Protein AF-A0A6G3LER7-F1 (afdb_monomer_lite)

pLDDT: mean 77.23, std 19.93, range [29.66, 97.75]

Secondary structure (DSSP, 8-state):
---------SHHHHHHHHHHS-GGGS-HHHHHHHHHHHTSHHHHHHTTSS-TTSSHHHHHHHHHHHH------HHHHIIIIIIS----HHHHHHHH-HHHHHHHHHGGG---TT---HHHHHHHHHHHHHH-SSHHHHHHHHHHHHHHHHHHHS-HHHHHHHHHHHHHHHHHHHHHHTTTT-

Sequence (182 aa):
MSADIYVDSDENNETLFFYNTNLSILDNETIAESLAFAISVESAENALEMEPDGYAMPLFNEWLHRAGRLPYSKELNYFVYDYLPEFDLNAVVSELGEETVKELALLPFSNDEQNYDQTIEKKLAEFVSKLKENKKEGIKKLEYVVELLEEKSGNRAKALAAVFAHILNKSINNTYISSSDF

Foldseek 3Di:
DDPPPPPPDDVVVVVVCQVPDDLVPDDLLVLLLQLLVCLDPVVQVVCVVPPNDRPNVVSLVSLDVVLPDFFDDVLLVCLLPVVFDQDASHLVCVQLNSVLSSLLSCLSVDPDQPDRPVVSLVSVLSSQLVRDPPSVVSSVSLVVQLVVRCVVVVGSSSSSNSSSSSNSVRNHCSHPVVVPPD

Radius of gyration: 17.69 Å; chains: 1; bounding box: 42×31×59 Å

Structure (mmCIF, N/CA/C/O backbone):
data_AF-A0A6G3LER7-F1
#
_entry.id   AF-A0A6G3LER7-F1
#
loop_
_atom_site.group_PDB
_atom_site.id
_atom_site.type_symbol
_atom_site.label_atom_id
_atom_site.label_alt_id
_atom_site.label_comp_id
_atom_site.label_asym_id
_atom_site.label_entity_id
_atom_site.label_seq_id
_atom_site.pdbx_PDB_ins_code
_atom_site.Cartn_x
_atom_site.Cartn_y
_atom_site.Cartn_z
_atom_site.occupancy
_atom_site.B_iso_or_equiv
_atom_site.auth_seq_id
_atom_site.auth_comp_id
_atom_site.auth_asym_id
_atom_site.auth_atom_id
_atom_site.pdbx_PDB_model_num
ATOM 1 N N . MET A 1 1 ? 26.542 7.740 -46.839 1.00 38.12 1 MET A N 1
ATOM 2 C CA . MET A 1 1 ? 25.424 7.565 -45.895 1.00 38.12 1 MET A CA 1
ATOM 3 C C . MET A 1 1 ? 25.982 6.897 -44.661 1.00 38.12 1 MET A C 1
ATOM 5 O O . MET A 1 1 ? 26.283 5.715 -44.704 1.00 38.12 1 MET A O 1
ATOM 9 N N . SER A 1 2 ? 26.169 7.681 -43.613 1.00 30.28 2 SER A N 1
ATOM 10 C CA . SER A 1 2 ? 26.347 7.221 -42.240 1.00 30.28 2 SER A CA 1
ATOM 11 C C . SER A 1 2 ? 25.881 8.407 -41.411 1.00 30.28 2 SER A C 1
ATOM 13 O O . SER A 1 2 ? 26.565 9.424 -41.350 1.00 30.28 2 SER A O 1
ATOM 15 N N . ALA A 1 3 ? 24.625 8.348 -40.974 1.00 29.66 3 ALA A N 1
ATOM 16 C CA . ALA A 1 3 ? 24.122 9.286 -39.990 1.00 29.66 3 ALA A CA 1
ATOM 17 C C . ALA A 1 3 ? 24.731 8.851 -38.660 1.00 29.66 3 ALA A C 1
ATOM 19 O O . ALA A 1 3 ? 24.457 7.744 -38.195 1.00 29.66 3 ALA A O 1
ATOM 20 N N . ASP A 1 4 ? 25.610 9.688 -38.122 1.00 31.53 4 ASP A N 1
ATOM 21 C CA . ASP A 1 4 ? 26.088 9.572 -36.755 1.00 31.53 4 ASP A CA 1
ATOM 22 C C . ASP A 1 4 ? 24.876 9.755 -35.836 1.00 31.53 4 ASP A C 1
ATOM 24 O O . ASP A 1 4 ? 24.310 10.845 -35.733 1.00 31.53 4 ASP A O 1
ATOM 28 N N . ILE A 1 5 ? 24.424 8.656 -35.233 1.00 31.47 5 ILE A N 1
ATOM 29 C CA . ILE A 1 5 ? 23.414 8.686 -34.180 1.00 31.47 5 ILE A CA 1
ATOM 30 C C . ILE A 1 5 ? 24.144 9.170 -32.930 1.00 31.47 5 ILE A C 1
ATOM 32 O O . ILE A 1 5 ? 24.904 8.423 -32.315 1.00 31.47 5 ILE A O 1
ATOM 36 N N . TYR A 1 6 ? 23.937 10.439 -32.591 1.00 30.27 6 TYR A N 1
ATOM 37 C CA . TYR A 1 6 ? 24.175 10.930 -31.243 1.00 30.27 6 TYR A CA 1
ATOM 38 C C . TYR A 1 6 ? 23.210 10.186 -30.320 1.00 30.27 6 TYR A C 1
ATOM 40 O O . TYR A 1 6 ? 22.006 10.428 -30.339 1.00 30.27 6 TYR A O 1
ATOM 48 N N . VAL A 1 7 ? 23.746 9.221 -29.579 1.00 36.59 7 VAL A N 1
ATOM 49 C CA . VAL A 1 7 ? 23.054 8.601 -28.456 1.00 36.59 7 VAL A CA 1
ATOM 50 C C . VAL A 1 7 ? 23.213 9.574 -27.298 1.00 36.59 7 VAL A C 1
ATOM 52 O O . VAL A 1 7 ? 24.314 9.713 -26.769 1.00 36.59 7 VAL A O 1
ATOM 55 N N . ASP A 1 8 ? 22.136 10.273 -26.949 1.00 36.59 8 ASP A N 1
ATOM 56 C CA . ASP A 1 8 ? 22.005 10.868 -25.620 1.00 36.59 8 ASP A CA 1
ATOM 57 C C . ASP A 1 8 ? 21.859 9.688 -24.649 1.00 36.59 8 ASP A C 1
ATOM 59 O O . ASP A 1 8 ? 20.797 9.080 -24.497 1.00 36.59 8 ASP A O 1
ATOM 63 N N . SER A 1 9 ? 23.007 9.224 -24.164 1.00 48.03 9 SER A N 1
ATOM 64 C CA . SER A 1 9 ? 23.164 8.031 -23.346 1.00 48.03 9 SER A CA 1
ATOM 65 C C . SER A 1 9 ? 22.992 8.408 -21.882 1.00 48.03 9 SER A C 1
ATOM 67 O O . SER A 1 9 ? 23.900 9.008 -21.317 1.00 48.03 9 SER A O 1
ATOM 69 N N . ASP A 1 10 ? 21.827 8.107 -21.310 1.00 47.34 10 ASP A N 1
ATOM 70 C CA . ASP A 1 10 ? 21.716 7.259 -20.108 1.00 47.34 10 ASP A CA 1
ATOM 71 C C . ASP A 1 10 ? 20.238 7.077 -19.692 1.00 47.34 10 ASP A C 1
ATOM 73 O O . ASP A 1 10 ? 19.808 5.942 -19.505 1.00 47.34 10 ASP A O 1
ATOM 77 N N . GLU A 1 11 ? 19.394 8.115 -19.724 1.00 40.44 11 GLU A N 1
ATOM 78 C CA . GLU A 1 11 ? 17.983 8.026 -19.268 1.00 40.44 11 GLU A CA 1
ATOM 79 C C . GLU A 1 11 ? 17.054 7.241 -20.218 1.00 40.44 11 GLU A C 1
ATOM 81 O O . GLU A 1 11 ? 16.169 6.490 -19.794 1.00 40.44 11 GLU A O 1
ATOM 86 N N . ASN A 1 12 ? 17.285 7.341 -21.531 1.00 42.53 12 ASN A N 1
ATOM 87 C CA . ASN A 1 12 ? 16.474 6.622 -22.520 1.00 42.53 12 ASN A CA 1
ATOM 88 C C . ASN A 1 12 ? 16.750 5.110 -22.532 1.00 42.53 12 ASN A C 1
ATOM 90 O O . ASN A 1 12 ? 15.868 4.333 -22.889 1.00 42.53 12 ASN A O 1
ATOM 94 N N . ASN A 1 13 ? 17.949 4.666 -22.139 1.00 43.56 13 ASN A N 1
ATOM 95 C CA . ASN A 1 13 ? 18.309 3.245 -22.166 1.00 43.56 13 ASN A CA 1
ATOM 96 C C . ASN A 1 13 ? 17.699 2.460 -21.002 1.00 43.56 13 ASN A C 1
ATOM 98 O O . ASN A 1 13 ? 17.323 1.309 -21.210 1.00 43.56 13 ASN A O 1
ATOM 102 N N . GLU A 1 14 ? 17.576 3.050 -19.811 1.00 43.94 14 GLU A N 1
ATOM 103 C CA . GLU A 1 14 ? 16.938 2.386 -18.666 1.00 43.94 14 GLU A CA 1
ATOM 104 C C . GLU A 1 14 ? 15.437 2.215 -18.907 1.00 43.94 14 GLU A C 1
ATOM 106 O O . GLU A 1 14 ? 14.907 1.111 -18.790 1.00 43.94 14 GLU A O 1
ATOM 111 N N . THR A 1 15 ? 14.775 3.263 -19.398 1.00 46.75 15 THR A N 1
ATOM 112 C CA . THR A 1 15 ? 13.360 3.199 -19.781 1.00 46.75 15 THR A CA 1
ATOM 113 C C . THR A 1 15 ? 13.124 2.147 -20.881 1.00 46.75 15 THR A C 1
ATOM 115 O O . THR A 1 15 ? 12.251 1.289 -20.738 1.00 46.75 15 THR A O 1
ATOM 118 N N . LEU A 1 16 ? 13.948 2.115 -21.943 1.00 42.78 16 LEU A N 1
ATOM 119 C CA . LEU A 1 16 ? 13.878 1.092 -23.006 1.00 42.78 16 LEU A CA 1
ATOM 120 C C . LEU A 1 16 ? 14.265 -0.327 -22.551 1.00 42.78 16 LEU A C 1
ATOM 122 O O . LEU A 1 16 ? 13.781 -1.304 -23.138 1.00 42.78 16 LEU A O 1
ATOM 126 N N . PHE A 1 17 ? 15.127 -0.463 -21.539 1.00 47.69 17 PHE A N 1
ATOM 127 C CA . PHE A 1 17 ? 15.502 -1.749 -20.950 1.00 47.69 17 PHE A CA 1
ATOM 128 C C . PHE A 1 17 ? 14.277 -2.431 -20.332 1.00 47.69 17 PHE A C 1
ATOM 130 O O . PHE A 1 17 ? 14.045 -3.616 -20.582 1.00 47.69 17 PHE A O 1
ATOM 137 N N . PHE A 1 18 ? 13.427 -1.685 -19.626 1.00 52.12 18 PHE A N 1
ATOM 138 C CA . PHE A 1 18 ? 12.202 -2.228 -19.039 1.00 52.12 18 PHE A CA 1
ATOM 139 C C . PHE A 1 18 ? 11.173 -2.671 -20.091 1.00 52.12 18 PHE A C 1
ATOM 141 O O . PHE A 1 18 ? 10.602 -3.752 -19.956 1.00 52.12 18 PHE A O 1
ATOM 148 N N . TYR A 1 19 ? 11.018 -1.931 -21.195 1.00 51.31 19 TYR A N 1
ATOM 149 C CA . TYR A 1 19 ? 10.076 -2.278 -22.274 1.00 51.31 19 TYR A CA 1
ATOM 150 C C . TYR A 1 19 ? 10.364 -3.618 -22.975 1.00 51.31 19 TYR A C 1
ATOM 152 O O . TYR A 1 19 ? 9.444 -4.242 -23.504 1.00 51.31 19 TYR A O 1
ATOM 160 N N . ASN A 1 20 ? 11.622 -4.073 -22.998 1.00 50.28 20 ASN A N 1
ATOM 161 C CA . ASN A 1 20 ? 12.032 -5.298 -23.703 1.00 50.28 20 ASN A CA 1
ATOM 162 C C . ASN A 1 20 ? 12.400 -6.461 -22.772 1.00 50.28 20 ASN A C 1
ATOM 164 O O . ASN A 1 20 ? 12.755 -7.545 -23.249 1.00 50.28 20 ASN A O 1
ATOM 168 N N . THR A 1 21 ? 12.342 -6.261 -21.456 1.00 58.72 21 THR A N 1
ATOM 169 C CA . THR A 1 21 ? 12.751 -7.288 -20.499 1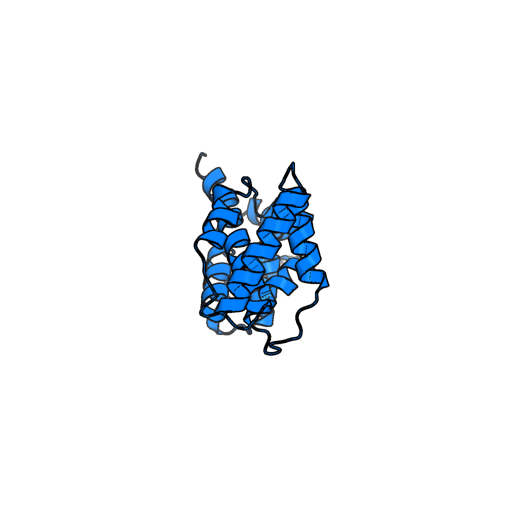.00 58.72 21 THR A CA 1
ATOM 170 C C . THR A 1 21 ? 11.600 -8.241 -20.208 1.00 58.72 21 THR A C 1
ATOM 172 O O . THR A 1 21 ? 10.476 -7.839 -19.918 1.00 58.72 21 THR A O 1
ATOM 175 N N . ASN A 1 22 ? 11.877 -9.546 -20.265 1.00 68.25 22 ASN A N 1
ATOM 176 C CA . ASN A 1 22 ? 10.918 -10.543 -19.814 1.00 68.25 22 ASN A CA 1
ATOM 177 C C . ASN A 1 22 ? 10.731 -10.393 -18.295 1.00 68.25 22 ASN A C 1
ATOM 179 O O . ASN A 1 22 ? 11.593 -10.797 -17.519 1.00 68.25 22 ASN A O 1
ATOM 183 N N . LEU A 1 23 ? 9.601 -9.824 -17.874 1.00 71.38 23 LEU A N 1
ATOM 184 C CA . LEU A 1 23 ? 9.268 -9.588 -16.467 1.00 71.38 23 LEU A CA 1
ATOM 185 C C . LEU A 1 23 ? 9.520 -10.807 -15.571 1.00 71.38 23 LEU A C 1
ATOM 187 O O . LEU A 1 23 ? 9.923 -10.642 -14.425 1.00 71.38 23 LEU A O 1
ATOM 191 N N . SER A 1 24 ? 9.374 -12.031 -16.092 1.00 69.62 24 SER A N 1
ATOM 192 C CA . SER A 1 24 ? 9.561 -13.271 -15.333 1.00 69.62 24 SER A CA 1
ATOM 193 C C . SER A 1 24 ? 11.010 -13.565 -14.913 1.00 69.62 24 SER A C 1
ATOM 195 O O . SER A 1 24 ? 11.217 -14.460 -14.098 1.00 69.62 24 SER A O 1
ATOM 197 N N . ILE A 1 25 ? 12.018 -12.903 -15.500 1.00 76.56 25 ILE A N 1
ATOM 198 C CA . ILE A 1 25 ? 13.441 -13.127 -15.168 1.00 76.56 25 ILE A CA 1
ATOM 199 C C . ILE A 1 25 ? 13.998 -12.120 -14.160 1.00 76.56 25 ILE A C 1
ATOM 201 O O . ILE A 1 25 ? 15.087 -12.340 -13.635 1.00 76.56 25 ILE A O 1
ATOM 205 N N . LEU A 1 26 ? 13.266 -11.036 -13.893 1.00 81.31 26 LEU A N 1
ATOM 206 C CA . LEU A 1 26 ? 13.650 -10.037 -12.899 1.00 81.31 26 LEU A CA 1
ATOM 207 C C . LEU A 1 26 ? 13.538 -10.625 -11.491 1.00 81.31 26 LEU A C 1
ATOM 209 O O . LEU A 1 26 ? 12.650 -11.442 -11.233 1.00 81.31 26 LEU A O 1
ATOM 213 N N . ASP A 1 27 ? 14.406 -10.216 -10.571 1.00 86.62 27 ASP A N 1
ATOM 214 C CA . ASP A 1 27 ? 14.231 -10.523 -9.151 1.00 86.62 27 ASP A CA 1
ATOM 215 C C . ASP A 1 27 ? 13.173 -9.606 -8.506 1.00 86.62 27 ASP A C 1
ATOM 217 O O . ASP A 1 27 ? 12.629 -8.693 -9.129 1.00 86.62 27 ASP A O 1
ATOM 221 N N . ASN A 1 28 ? 12.805 -9.906 -7.261 1.00 87.12 28 ASN A N 1
ATOM 222 C CA . ASN A 1 28 ? 11.742 -9.181 -6.562 1.00 87.12 28 ASN A CA 1
ATOM 223 C C . ASN A 1 28 ? 12.120 -7.733 -6.230 1.00 87.12 28 ASN A C 1
ATOM 225 O O . ASN A 1 28 ? 11.235 -6.883 -6.161 1.00 87.12 28 ASN A O 1
ATOM 229 N N . GLU A 1 29 ? 13.409 -7.464 -6.027 1.00 87.12 29 GLU A N 1
ATOM 230 C CA . GLU A 1 29 ? 13.905 -6.119 -5.753 1.00 87.12 29 GLU A CA 1
ATOM 231 C C . GLU A 1 29 ? 13.774 -5.249 -6.999 1.00 87.12 29 GLU A C 1
ATOM 233 O O . GLU A 1 29 ? 13.127 -4.205 -6.954 1.00 87.12 29 GLU A O 1
ATOM 238 N N . THR A 1 30 ? 14.223 -5.769 -8.141 1.00 84.69 30 THR A N 1
ATOM 239 C CA . THR A 1 30 ? 14.104 -5.105 -9.438 1.00 84.69 30 THR A CA 1
ATOM 240 C C . THR A 1 30 ? 12.641 -4.884 -9.826 1.00 84.69 30 THR A C 1
ATOM 242 O O . THR A 1 30 ? 12.308 -3.832 -10.360 1.00 84.69 30 THR A O 1
ATOM 245 N N . ILE A 1 31 ? 11.730 -5.828 -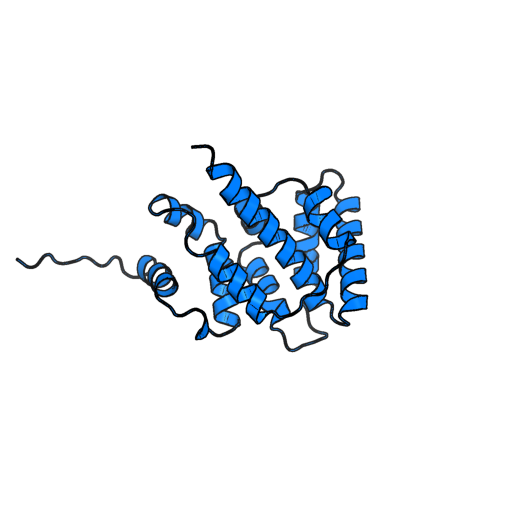9.548 1.00 85.62 31 ILE A N 1
ATOM 246 C CA . ILE A 1 31 ? 10.286 -5.628 -9.787 1.00 85.62 31 ILE A CA 1
ATOM 247 C C . ILE A 1 31 ? 9.724 -4.495 -8.921 1.00 85.62 31 ILE A C 1
ATOM 249 O O . ILE A 1 31 ? 8.944 -3.685 -9.420 1.00 85.62 31 ILE A O 1
ATOM 253 N N . ALA A 1 32 ? 10.099 -4.424 -7.642 1.00 85.50 32 ALA A N 1
ATOM 254 C CA . ALA A 1 32 ? 9.642 -3.362 -6.749 1.00 85.50 32 ALA A CA 1
ATOM 255 C C . ALA A 1 32 ? 10.186 -1.986 -7.166 1.00 85.50 32 ALA A C 1
ATOM 257 O O . ALA A 1 32 ? 9.433 -1.015 -7.180 1.00 85.50 32 ALA A O 1
ATOM 258 N N . GLU A 1 33 ? 11.459 -1.916 -7.562 1.00 83.81 33 GLU A N 1
ATOM 259 C CA . GLU A 1 33 ? 12.085 -0.715 -8.130 1.00 83.81 33 GLU A CA 1
ATOM 260 C C . GLU A 1 33 ? 11.404 -0.283 -9.426 1.00 83.81 33 GLU A C 1
ATOM 262 O O . GLU A 1 33 ? 11.008 0.871 -9.561 1.00 83.81 33 GLU A O 1
ATOM 267 N N . SER 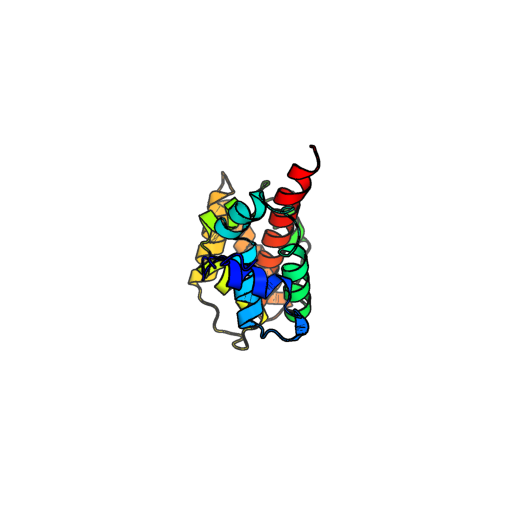A 1 34 ? 11.185 -1.228 -10.343 1.00 79.56 34 SER A N 1
ATOM 268 C CA . SER A 1 34 ? 10.514 -0.971 -11.621 1.00 79.56 34 SER A CA 1
ATOM 269 C C . SER A 1 34 ? 9.096 -0.454 -11.414 1.00 79.56 34 SER A C 1
ATOM 271 O O . SER A 1 34 ? 8.662 0.444 -12.126 1.00 79.56 34 SER A O 1
ATOM 273 N N . LEU A 1 35 ? 8.361 -1.010 -10.444 1.00 84.19 35 LEU A N 1
ATOM 274 C CA . LEU A 1 35 ? 7.021 -0.543 -10.097 1.00 84.19 35 LEU A CA 1
ATOM 275 C C . LEU A 1 35 ? 7.058 0.874 -9.521 1.00 84.19 35 LEU A C 1
ATOM 277 O O . LEU A 1 35 ? 6.234 1.691 -9.916 1.00 84.19 35 LEU A O 1
ATOM 281 N N . ALA A 1 36 ? 7.995 1.165 -8.614 1.00 83.69 36 ALA A N 1
ATOM 282 C CA . ALA A 1 36 ? 8.140 2.494 -8.025 1.00 83.69 36 ALA A CA 1
ATOM 283 C C . ALA A 1 36 ? 8.486 3.554 -9.079 1.00 83.69 36 ALA A C 1
ATOM 285 O O . ALA A 1 36 ? 7.878 4.622 -9.092 1.00 83.69 36 ALA A O 1
ATOM 286 N N . PHE A 1 37 ? 9.395 3.218 -9.994 1.00 79.19 37 PHE A N 1
ATOM 287 C CA . PHE A 1 37 ? 9.764 4.061 -11.124 1.00 79.19 37 PHE A CA 1
ATOM 288 C C . PHE A 1 37 ? 8.601 4.252 -12.104 1.00 79.19 37 PHE A C 1
ATOM 290 O O . PHE A 1 37 ? 8.268 5.373 -12.460 1.00 79.19 37 PHE A O 1
ATOM 297 N N . ALA A 1 38 ? 7.910 3.178 -12.494 1.00 75.56 38 ALA A N 1
ATOM 298 C CA . ALA A 1 38 ? 6.819 3.253 -13.467 1.00 75.56 38 ALA A CA 1
ATOM 299 C C . ALA A 1 38 ? 5.606 4.066 -12.988 1.00 75.56 38 ALA A C 1
ATOM 301 O O . ALA A 1 38 ? 4.777 4.457 -13.807 1.00 75.56 38 ALA A O 1
ATOM 302 N N . ILE A 1 39 ? 5.472 4.295 -11.679 1.00 76.50 39 ILE A N 1
ATOM 303 C CA . ILE A 1 39 ? 4.430 5.167 -11.130 1.00 76.50 39 ILE A CA 1
ATOM 304 C C . ILE A 1 39 ? 4.925 6.584 -10.808 1.00 76.50 39 ILE A C 1
ATOM 306 O O . ILE A 1 39 ? 4.122 7.392 -10.340 1.00 76.50 39 ILE A O 1
ATOM 310 N N . SER A 1 40 ? 6.212 6.884 -11.021 1.00 71.12 40 SER A N 1
ATOM 311 C CA . SER A 1 40 ? 6.814 8.182 -10.715 1.00 71.12 40 SER A CA 1
ATOM 312 C C . SER A 1 40 ? 6.426 9.280 -11.705 1.00 71.12 40 SER A C 1
ATOM 314 O O . SER A 1 40 ? 5.990 9.024 -12.831 1.00 71.12 40 SER A O 1
ATOM 316 N N . VAL A 1 41 ? 6.609 10.532 -11.271 1.00 57.66 41 VAL A N 1
ATOM 317 C CA . VAL A 1 41 ? 6.348 11.727 -12.089 1.00 57.66 41 VAL A CA 1
ATOM 318 C C . VAL A 1 41 ? 7.258 11.752 -13.320 1.00 57.66 41 VAL A C 1
ATOM 320 O O . VAL A 1 41 ? 6.790 12.078 -14.404 1.00 57.66 41 VAL A O 1
ATOM 323 N N . GLU A 1 42 ? 8.516 11.322 -13.189 1.00 55.69 42 GLU A N 1
ATOM 324 C CA . GLU A 1 42 ? 9.467 11.243 -14.307 1.00 55.69 42 GLU A CA 1
ATOM 325 C C . GLU A 1 42 ? 9.013 10.235 -15.376 1.00 55.69 42 GLU A C 1
ATOM 327 O O . GLU A 1 42 ? 9.127 10.498 -16.574 1.00 55.69 42 GLU A O 1
ATOM 332 N N . SER A 1 43 ? 8.421 9.103 -14.975 1.00 53.91 43 SER A N 1
ATOM 333 C CA . SER A 1 43 ? 7.828 8.162 -15.932 1.00 53.91 43 SER A CA 1
ATOM 334 C C . SER A 1 43 ? 6.555 8.716 -16.578 1.00 53.91 43 SER A C 1
ATOM 336 O O . SER A 1 43 ? 6.321 8.453 -17.757 1.00 53.91 43 SER A O 1
ATOM 338 N N . ALA A 1 44 ? 5.732 9.464 -15.837 1.00 50.38 44 ALA A N 1
ATOM 339 C CA . ALA A 1 44 ? 4.520 10.090 -16.365 1.00 50.38 44 ALA A CA 1
ATOM 340 C C . ALA A 1 44 ? 4.831 11.227 -17.357 1.00 50.38 44 ALA A C 1
ATOM 342 O O . ALA A 1 44 ? 4.130 11.373 -18.356 1.00 50.38 44 ALA A O 1
ATOM 343 N N . GLU A 1 45 ? 5.895 12.000 -17.118 1.00 47.03 45 GLU A N 1
ATOM 344 C CA . GLU A 1 45 ? 6.371 13.058 -18.017 1.00 47.03 45 GLU A CA 1
ATOM 345 C C . GLU A 1 45 ? 7.020 12.485 -19.288 1.00 47.03 45 GLU A C 1
ATOM 347 O O . GLU A 1 45 ? 6.713 12.950 -20.386 1.00 47.03 45 GLU A O 1
ATOM 352 N N . ASN A 1 46 ? 7.819 11.415 -19.178 1.00 47.88 46 ASN A N 1
ATOM 353 C CA . ASN A 1 46 ? 8.373 10.698 -20.337 1.00 47.88 46 ASN A CA 1
ATOM 354 C C . ASN A 1 46 ? 7.291 9.993 -21.184 1.00 47.88 46 ASN A C 1
ATOM 356 O O . ASN A 1 46 ? 7.454 9.805 -22.390 1.00 47.88 46 ASN A O 1
ATOM 360 N N . ALA A 1 47 ? 6.155 9.641 -20.577 1.00 45.62 47 ALA A N 1
ATOM 361 C CA . ALA A 1 47 ? 4.995 9.068 -21.258 1.00 45.62 47 ALA A CA 1
ATOM 362 C C . ALA A 1 47 ? 4.095 10.115 -21.951 1.00 45.62 47 ALA A C 1
ATOM 364 O O . ALA A 1 47 ? 3.101 9.765 -22.578 1.00 45.62 47 ALA A O 1
ATOM 365 N N . LEU A 1 48 ? 4.417 11.412 -21.900 1.00 40.25 48 LEU A N 1
ATOM 366 C CA . LEU A 1 48 ? 3.695 12.417 -22.695 1.00 40.25 48 LEU A CA 1
ATOM 367 C C . LEU A 1 48 ? 4.093 12.398 -24.186 1.00 40.25 48 LEU A C 1
ATOM 369 O O . LEU A 1 48 ? 3.423 13.037 -24.998 1.00 40.25 48 LEU A O 1
ATOM 373 N N . GLU A 1 49 ? 5.125 11.632 -24.566 1.00 38.22 49 GLU A N 1
ATOM 374 C CA . GLU A 1 49 ? 5.545 11.432 -25.965 1.00 38.22 49 GLU A CA 1
ATOM 375 C C . GLU A 1 49 ? 5.207 10.035 -26.539 1.00 38.22 49 GLU A C 1
ATOM 377 O O . GLU A 1 49 ? 5.317 9.821 -27.749 1.00 38.22 49 GLU A O 1
ATOM 382 N N . MET A 1 50 ? 4.748 9.084 -25.715 1.00 38.59 50 MET A N 1
ATOM 383 C CA . MET A 1 50 ? 4.354 7.718 -26.107 1.00 38.59 50 MET A CA 1
ATOM 384 C C . MET A 1 50 ? 3.149 7.276 -25.272 1.00 38.59 50 MET A C 1
ATOM 386 O O . MET A 1 50 ? 3.143 7.565 -24.090 1.00 38.59 50 MET A O 1
ATOM 390 N N . GLU A 1 51 ? 2.152 6.590 -25.855 1.00 41.72 51 GLU A N 1
ATOM 391 C CA . GLU A 1 51 ? 0.886 6.219 -25.180 1.00 41.72 51 GLU A CA 1
ATOM 392 C C . GLU A 1 51 ? 1.051 5.921 -23.670 1.00 41.72 51 GLU A C 1
ATOM 394 O O . GLU A 1 51 ? 1.856 5.050 -23.321 1.00 41.72 51 GLU A O 1
ATOM 399 N N . PRO A 1 52 ? 0.297 6.601 -22.780 1.00 44.00 52 PRO A N 1
ATOM 400 C CA . PRO A 1 52 ? 0.578 6.669 -21.340 1.00 44.00 52 PRO A CA 1
ATOM 401 C C . PRO A 1 52 ? 0.373 5.367 -20.540 1.00 44.00 52 PRO A C 1
ATOM 403 O O . PRO A 1 52 ? 0.313 5.395 -19.315 1.00 44.00 52 PRO A O 1
ATOM 406 N N . ASP A 1 53 ? 0.317 4.210 -21.197 1.00 47.84 53 ASP A N 1
ATOM 407 C CA . ASP A 1 53 ? -0.392 3.040 -20.674 1.00 47.84 53 ASP A CA 1
ATOM 408 C C . ASP A 1 53 ? 0.420 1.732 -20.643 1.00 47.84 53 ASP A C 1
ATOM 410 O O . ASP A 1 53 ? -0.055 0.719 -20.129 1.00 47.84 53 ASP A O 1
ATOM 414 N N . GLY A 1 54 ? 1.645 1.686 -21.167 1.00 54.78 54 GLY A N 1
ATOM 415 C CA . GLY A 1 54 ? 2.259 0.395 -21.498 1.00 54.78 54 GLY A CA 1
ATOM 416 C C . GLY A 1 54 ? 2.603 -0.529 -20.320 1.00 54.78 54 GLY A C 1
ATOM 417 O O . GLY A 1 54 ? 2.467 -1.745 -20.453 1.00 54.78 54 GLY A O 1
ATOM 418 N N . TYR A 1 55 ? 3.088 0.004 -19.191 1.00 65.44 55 TYR A N 1
ATOM 419 C CA . TYR A 1 55 ? 3.913 -0.809 -18.279 1.00 65.44 55 TYR A CA 1
ATOM 420 C C . TYR A 1 55 ? 3.509 -0.798 -16.799 1.00 65.44 55 TYR A C 1
ATOM 422 O O . TYR A 1 55 ? 3.686 -1.821 -16.140 1.00 65.44 55 TYR A O 1
ATOM 430 N N . ALA A 1 56 ? 2.888 0.267 -16.275 1.00 73.94 56 ALA A N 1
ATOM 431 C CA . ALA A 1 56 ? 2.494 0.325 -14.860 1.00 73.94 56 ALA A CA 1
ATOM 432 C C . ALA A 1 56 ? 1.496 -0.785 -14.480 1.00 73.94 56 ALA A C 1
ATOM 434 O O . ALA A 1 56 ? 1.665 -1.454 -13.462 1.00 73.94 56 ALA A O 1
ATOM 435 N N . MET A 1 57 ? 0.489 -1.045 -15.325 1.00 76.75 57 MET A N 1
ATOM 436 C CA . MET A 1 57 ? -0.495 -2.106 -15.084 1.00 76.75 57 MET A CA 1
ATOM 437 C C . MET A 1 57 ? 0.098 -3.521 -15.265 1.00 76.75 57 MET A C 1
ATOM 439 O O . MET A 1 57 ? -0.110 -4.359 -14.384 1.00 76.75 57 MET A O 1
ATOM 443 N N . PRO A 1 58 ? 0.865 -3.837 -16.332 1.00 78.50 58 PRO A N 1
ATOM 444 C CA . PRO A 1 58 ? 1.593 -5.107 -16.409 1.00 78.50 58 PRO A CA 1
ATOM 445 C C . PRO A 1 58 ? 2.573 -5.346 -15.253 1.00 78.50 58 PRO A C 1
ATOM 447 O O . PRO A 1 58 ? 2.574 -6.444 -14.698 1.00 78.50 58 PRO A O 1
ATOM 450 N N . LEU A 1 59 ? 3.342 -4.334 -14.837 1.00 81.56 59 LEU A N 1
ATOM 451 C CA . LEU A 1 59 ? 4.221 -4.415 -13.666 1.00 81.56 59 LEU A CA 1
ATOM 452 C C . LEU A 1 59 ? 3.441 -4.651 -12.380 1.00 81.56 59 LEU A C 1
ATOM 454 O O . LEU A 1 59 ? 3.824 -5.500 -11.584 1.00 81.56 59 LEU A O 1
ATOM 458 N N . PHE A 1 60 ? 2.343 -3.924 -12.177 1.00 86.81 60 PHE A N 1
ATOM 459 C CA . PHE A 1 60 ? 1.493 -4.096 -11.006 1.00 86.81 60 PHE A CA 1
ATOM 460 C C . PHE A 1 60 ? 0.895 -5.508 -10.950 1.00 86.81 60 PHE A C 1
ATOM 462 O O . PHE A 1 60 ? 0.874 -6.132 -9.889 1.00 86.81 60 PHE A O 1
ATOM 469 N N . ASN A 1 61 ? 0.473 -6.053 -12.093 1.00 84.38 61 ASN A N 1
ATOM 470 C CA . ASN A 1 61 ? -0.037 -7.419 -12.189 1.00 84.38 61 ASN A CA 1
ATOM 471 C C . ASN A 1 61 ? 1.045 -8.471 -11.918 1.00 84.38 61 ASN A C 1
ATOM 473 O O . ASN A 1 61 ? 0.781 -9.438 -11.203 1.00 84.38 61 ASN A O 1
ATOM 477 N N . GLU A 1 62 ? 2.257 -8.288 -12.444 1.00 86.06 62 GLU A N 1
ATOM 478 C CA . GLU A 1 62 ? 3.392 -9.170 -12.151 1.00 86.06 62 GLU A CA 1
ATOM 479 C C . GLU A 1 62 ? 3.797 -9.086 -10.673 1.00 86.06 62 GLU A C 1
ATOM 481 O O . GLU A 1 62 ? 4.010 -10.105 -10.013 1.00 86.06 62 GLU A O 1
ATOM 486 N N . TRP A 1 63 ? 3.840 -7.875 -10.118 1.00 90.88 63 TRP A N 1
ATOM 487 C CA . TRP A 1 63 ? 4.095 -7.638 -8.703 1.00 90.88 63 TRP A CA 1
ATOM 488 C C . TRP A 1 63 ? 3.055 -8.345 -7.825 1.00 90.88 63 TRP A C 1
ATOM 490 O O . TRP A 1 63 ? 3.429 -9.082 -6.912 1.00 90.88 63 TRP A O 1
ATOM 500 N N . LEU A 1 64 ? 1.761 -8.220 -8.144 1.00 90.88 64 LEU A N 1
ATOM 501 C CA . LEU A 1 64 ? 0.681 -8.942 -7.461 1.00 90.88 64 LEU A CA 1
ATOM 502 C C . LEU A 1 64 ? 0.813 -10.462 -7.607 1.00 90.88 64 LEU A C 1
ATOM 504 O O . LEU A 1 64 ? 0.593 -11.194 -6.640 1.00 90.88 64 LEU A O 1
ATOM 508 N N . HIS A 1 65 ? 1.172 -10.947 -8.798 1.00 88.88 65 HIS A N 1
ATOM 509 C CA . HIS A 1 65 ? 1.383 -12.370 -9.048 1.00 88.88 65 HIS A CA 1
ATOM 510 C C . HIS A 1 65 ? 2.474 -12.938 -8.129 1.00 88.88 65 HIS A C 1
ATOM 512 O O . HIS A 1 65 ? 2.269 -13.974 -7.491 1.00 88.88 65 HIS A O 1
ATOM 518 N N . ARG A 1 66 ? 3.598 -12.224 -8.002 1.00 87.94 66 ARG A N 1
ATOM 519 C CA . ARG A 1 66 ? 4.747 -12.607 -7.167 1.00 87.94 66 ARG A CA 1
ATOM 520 C C . ARG A 1 66 ? 4.504 -12.423 -5.676 1.00 87.94 66 ARG A C 1
ATOM 522 O O . ARG A 1 66 ? 4.973 -13.236 -4.883 1.00 87.94 66 ARG A O 1
ATOM 529 N N . ALA A 1 67 ? 3.764 -11.384 -5.288 1.00 87.50 67 ALA A N 1
ATOM 530 C CA . ALA A 1 67 ? 3.374 -11.133 -3.900 1.00 87.50 67 ALA A CA 1
ATOM 531 C C . ALA A 1 67 ? 2.552 -12.299 -3.322 1.00 87.50 67 ALA A C 1
ATOM 533 O O . ALA A 1 67 ? 2.472 -12.490 -2.103 1.00 87.50 67 ALA A O 1
ATOM 534 N N . GLY A 1 68 ? 1.948 -13.103 -4.201 1.00 86.50 68 GLY A N 1
ATOM 535 C CA . GLY A 1 68 ? 1.113 -14.226 -3.832 1.00 86.50 68 GLY A CA 1
ATOM 536 C C . GLY A 1 68 ? -0.175 -13.751 -3.167 1.00 86.50 68 GLY A C 1
ATOM 537 O O . GLY A 1 68 ? -0.706 -12.676 -3.438 1.00 86.50 68 GLY A O 1
ATOM 538 N N . ARG A 1 69 ? -0.734 -14.581 -2.284 1.00 89.00 69 ARG A N 1
ATOM 539 C CA . ARG A 1 69 ? -2.015 -14.263 -1.648 1.00 89.00 69 ARG A CA 1
ATOM 540 C C . ARG A 1 69 ? -1.838 -13.227 -0.536 1.00 89.00 69 ARG A C 1
ATOM 542 O O . ARG A 1 69 ? -1.459 -13.576 0.583 1.00 89.00 69 ARG A O 1
ATOM 549 N N . LEU A 1 70 ? -2.197 -11.982 -0.832 1.00 92.69 70 LEU A N 1
ATOM 550 C CA . LEU A 1 70 ? -2.346 -10.917 0.160 1.00 92.69 70 LEU A CA 1
ATOM 551 C C . LEU A 1 70 ? -3.646 -11.095 0.980 1.00 92.69 70 LEU A C 1
ATOM 553 O O . LEU A 1 70 ? -4.640 -11.620 0.458 1.00 92.69 70 LEU A O 1
ATOM 557 N N . PRO A 1 71 ? -3.663 -10.716 2.276 1.00 93.19 71 PRO A N 1
ATOM 558 C CA . PRO A 1 71 ? -4.876 -10.754 3.085 1.00 93.19 71 PRO A CA 1
ATOM 559 C C . PRO A 1 71 ? -5.931 -9.798 2.525 1.00 93.19 71 PRO A C 1
ATOM 561 O O . PRO A 1 71 ? -5.621 -8.739 1.993 1.00 93.19 71 PRO A O 1
ATOM 564 N N . TYR A 1 72 ? -7.201 -10.169 2.678 1.00 94.31 72 TYR A N 1
ATOM 565 C CA . TYR A 1 72 ? -8.324 -9.370 2.199 1.00 94.31 72 TYR A CA 1
ATOM 566 C C . TYR A 1 72 ? -9.431 -9.267 3.250 1.00 94.31 72 TYR A C 1
ATOM 568 O O . TYR A 1 72 ? -9.692 -10.189 4.041 1.00 94.31 72 TYR A O 1
ATOM 576 N N . SER A 1 73 ? -10.131 -8.138 3.231 1.00 95.12 73 SER A N 1
ATOM 577 C CA . SER A 1 73 ? -11.310 -7.881 4.048 1.00 95.12 73 SER A CA 1
ATOM 578 C C . SER A 1 73 ? -12.284 -6.955 3.318 1.00 95.12 73 SER A C 1
ATOM 580 O O . SER A 1 73 ? -11.903 -6.225 2.401 1.00 95.12 73 SER A O 1
ATOM 582 N N . LYS A 1 74 ? -13.566 -6.994 3.702 1.00 96.25 74 LYS A N 1
ATOM 583 C CA . LYS A 1 74 ? -14.556 -6.053 3.151 1.00 96.25 74 LYS A CA 1
ATOM 584 C C . LYS A 1 74 ? -14.258 -4.634 3.631 1.00 96.25 74 LYS A C 1
ATOM 586 O O . LYS A 1 74 ? -14.476 -3.678 2.902 1.00 96.25 74 LYS A O 1
ATOM 591 N N . GLU A 1 75 ? -13.720 -4.531 4.838 1.00 97.44 75 GLU A N 1
ATOM 592 C CA . GLU A 1 75 ? -13.278 -3.316 5.503 1.00 97.44 75 GLU A CA 1
ATOM 593 C C . GLU A 1 75 ? -12.154 -2.637 4.717 1.00 97.44 75 GLU A C 1
ATOM 595 O O . GLU A 1 75 ? -12.210 -1.428 4.529 1.00 97.44 75 GLU A O 1
ATOM 600 N N . LEU A 1 76 ? -11.193 -3.405 4.186 1.00 97.75 76 LEU A N 1
ATOM 601 C CA . LEU A 1 76 ? -10.154 -2.901 3.285 1.00 97.75 76 LEU A CA 1
ATOM 602 C C . LEU A 1 76 ? -10.761 -2.311 2.009 1.00 97.75 76 LEU A C 1
ATOM 604 O O . LEU A 1 76 ? -10.413 -1.201 1.611 1.00 97.75 76 LEU A O 1
ATOM 608 N N . ASN A 1 77 ? -11.675 -3.046 1.373 1.00 95.88 77 ASN A N 1
ATOM 609 C CA . ASN A 1 77 ? -12.322 -2.586 0.149 1.00 95.88 77 ASN A CA 1
ATOM 610 C C . ASN A 1 77 ? -13.123 -1.293 0.389 1.00 95.88 77 ASN A C 1
ATOM 612 O O . ASN A 1 77 ? -12.874 -0.298 -0.286 1.00 95.88 77 ASN A O 1
ATOM 616 N N . TYR A 1 78 ? -13.982 -1.271 1.411 1.00 96.62 78 TYR A N 1
ATOM 617 C CA . TYR A 1 78 ? -14.741 -0.081 1.801 1.00 96.62 78 TYR A CA 1
ATOM 618 C C . TYR A 1 78 ? -13.820 1.091 2.158 1.00 96.62 78 TYR A C 1
ATOM 620 O O . TYR A 1 78 ? -14.048 2.220 1.736 1.00 96.62 78 TYR A O 1
ATOM 628 N N . PHE A 1 79 ? -12.751 0.838 2.919 1.00 96.62 79 PHE A N 1
ATOM 629 C CA . PHE A 1 79 ? -11.803 1.874 3.308 1.00 96.62 79 PHE A CA 1
ATOM 630 C C . PHE A 1 79 ? -11.172 2.550 2.087 1.00 96.62 79 PHE A C 1
ATOM 632 O O . PHE A 1 79 ? -11.184 3.776 1.993 1.00 96.62 79 PHE A O 1
ATOM 639 N N . VAL A 1 80 ? -10.657 1.774 1.132 1.00 96.38 80 VAL A N 1
ATOM 640 C CA . VAL A 1 80 ? -9.940 2.349 -0.010 1.00 96.38 80 VAL A CA 1
ATOM 641 C C . VAL A 1 80 ? -10.886 2.917 -1.063 1.00 96.38 80 VAL A C 1
ATOM 643 O O . VAL A 1 80 ? -10.662 4.033 -1.529 1.00 96.38 80 VAL A O 1
ATOM 646 N N . TYR A 1 81 ? -11.937 2.195 -1.449 1.00 94.62 81 TYR A N 1
ATOM 647 C CA . TYR A 1 81 ? -12.768 2.588 -2.590 1.00 94.62 81 TYR A CA 1
ATOM 648 C C . TYR A 1 81 ? -13.886 3.556 -2.213 1.00 94.62 81 TYR A C 1
ATOM 650 O O . TYR A 1 81 ? -14.046 4.553 -2.915 1.00 94.62 81 TYR A O 1
ATOM 658 N N . ASP A 1 82 ? -14.561 3.334 -1.083 1.00 93.75 82 ASP A N 1
ATOM 659 C CA . ASP A 1 82 ? -15.725 4.135 -0.683 1.00 93.75 82 ASP A CA 1
ATOM 660 C C . ASP A 1 82 ? -15.357 5.259 0.289 1.00 93.75 82 ASP A C 1
ATOM 662 O O . ASP A 1 82 ? -15.913 6.356 0.231 1.00 93.75 82 ASP A O 1
ATOM 666 N N . TYR A 1 83 ? -14.439 4.990 1.222 1.00 94.19 83 TYR A N 1
ATOM 667 C CA . TYR A 1 83 ? -14.086 5.961 2.244 1.00 94.19 83 TYR A CA 1
ATOM 668 C C . TYR A 1 83 ? -13.047 6.959 1.747 1.00 94.19 83 TYR A C 1
ATOM 670 O O . TYR A 1 83 ? -13.302 8.144 1.909 1.00 94.19 83 TYR A O 1
ATOM 678 N N . LEU A 1 84 ? -11.902 6.565 1.174 1.00 94.00 84 LEU A N 1
ATOM 679 C CA . LEU A 1 84 ? -10.911 7.522 0.638 1.00 94.00 84 LEU A CA 1
ATOM 680 C C . LEU A 1 84 ? -11.456 8.284 -0.589 1.00 94.00 84 LEU A C 1
ATOM 682 O O . LEU A 1 84 ? -12.201 7.689 -1.367 1.00 94.00 84 LEU A O 1
ATOM 686 N N . PRO A 1 85 ? -11.113 9.580 -0.786 1.00 93.06 85 PRO A N 1
ATOM 687 C CA . PRO A 1 85 ? -11.533 10.297 -1.994 1.00 93.06 85 PRO A CA 1
ATOM 688 C C . PRO A 1 85 ? -10.888 9.685 -3.248 1.00 93.06 85 PRO A C 1
ATOM 690 O O . PRO A 1 85 ? -10.137 8.709 -3.167 1.00 93.06 85 PRO A O 1
ATOM 693 N N . GLU A 1 86 ? -11.175 10.253 -4.413 1.00 91.19 86 GLU A N 1
ATOM 694 C CA . GLU A 1 86 ? -10.361 10.009 -5.603 1.00 91.19 86 GLU A CA 1
ATOM 695 C C . GLU A 1 86 ? -8.973 10.643 -5.432 1.00 91.19 86 GLU A C 1
ATOM 697 O O . GLU A 1 86 ? -8.821 11.694 -4.807 1.00 91.19 86 GLU A O 1
ATOM 702 N N . PHE A 1 87 ? -7.961 9.946 -5.936 1.00 89.75 87 PHE A N 1
ATOM 703 C CA . PHE A 1 87 ? -6.559 10.356 -5.981 1.00 89.75 87 PHE A CA 1
ATOM 704 C C . PHE A 1 87 ? -5.879 9.589 -7.120 1.00 89.75 87 PHE A C 1
ATOM 706 O O . PHE A 1 87 ? -6.292 8.469 -7.437 1.00 89.75 87 PHE A O 1
ATOM 713 N N . ASP A 1 88 ? -4.875 10.197 -7.737 1.00 87.31 88 ASP A N 1
ATOM 714 C CA . ASP A 1 88 ? -4.130 9.667 -8.880 1.00 87.31 88 ASP A CA 1
ATOM 715 C C . ASP A 1 88 ? -2.743 9.146 -8.452 1.00 87.31 88 ASP A C 1
ATOM 717 O O . ASP A 1 88 ? -2.377 9.184 -7.272 1.00 87.31 88 ASP A O 1
ATOM 721 N N . LEU A 1 89 ? -1.974 8.602 -9.400 1.00 85.12 89 LEU A N 1
ATOM 722 C CA . LEU A 1 89 ? -0.593 8.161 -9.166 1.00 85.12 89 LEU A CA 1
ATOM 723 C C . LEU A 1 89 ? 0.315 9.302 -8.682 1.00 85.12 89 LEU A C 1
ATOM 725 O O . LEU A 1 89 ? 1.108 9.097 -7.760 1.00 85.12 89 LEU A O 1
ATOM 729 N N . ASN A 1 90 ? 0.139 10.514 -9.215 1.00 83.00 90 ASN A N 1
ATOM 730 C CA . ASN A 1 90 ? 0.909 11.690 -8.807 1.00 83.00 90 ASN A CA 1
ATOM 731 C C . ASN A 1 90 ? 0.722 12.002 -7.318 1.00 83.00 90 ASN A C 1
ATOM 733 O O . ASN A 1 90 ? 1.692 12.295 -6.618 1.00 83.00 90 ASN A O 1
ATOM 737 N N . ALA A 1 91 ? -0.503 11.898 -6.799 1.00 87.19 91 ALA A N 1
ATOM 738 C CA . ALA A 1 91 ? -0.783 12.077 -5.380 1.00 87.19 91 ALA A CA 1
ATOM 739 C C . ALA A 1 91 ? -0.099 11.003 -4.521 1.00 87.19 91 ALA A C 1
ATOM 741 O O . ALA A 1 91 ? 0.363 11.300 -3.423 1.00 87.19 91 ALA A O 1
ATOM 742 N N . VAL A 1 92 ? 0.001 9.761 -5.004 1.00 89.25 92 VAL A N 1
ATOM 743 C CA . VAL A 1 92 ? 0.705 8.689 -4.281 1.00 89.25 92 VAL A CA 1
ATOM 744 C C . VAL A 1 92 ? 2.199 9.002 -4.193 1.00 89.25 92 VAL A C 1
ATOM 746 O O . VAL A 1 92 ? 2.758 8.990 -3.097 1.00 89.25 92 VAL A O 1
ATOM 749 N N . VAL A 1 93 ? 2.840 9.332 -5.317 1.00 84.94 93 VAL A N 1
ATOM 750 C CA . VAL A 1 93 ? 4.293 9.562 -5.359 1.00 84.94 93 VAL A CA 1
ATOM 751 C C . VAL A 1 93 ? 4.701 10.872 -4.694 1.00 84.94 93 VAL A C 1
ATOM 753 O O . VAL A 1 93 ? 5.642 10.870 -3.905 1.00 84.94 93 VAL A O 1
ATOM 756 N N . SER A 1 94 ? 3.986 11.973 -4.930 1.00 84.44 94 SER A N 1
ATOM 757 C CA . SER A 1 94 ? 4.317 13.272 -4.319 1.00 84.44 94 SER A CA 1
ATOM 758 C C . SER A 1 94 ? 4.196 13.264 -2.794 1.00 84.44 94 SER A C 1
ATOM 760 O O . SER A 1 94 ? 4.937 13.971 -2.110 1.00 84.44 94 SER A O 1
ATOM 762 N N . GLU A 1 95 ? 3.287 12.451 -2.249 1.00 89.12 95 GLU A N 1
ATOM 763 C CA . GLU A 1 95 ? 3.015 12.434 -0.816 1.00 89.12 95 GLU A CA 1
ATOM 764 C C . GLU A 1 95 ? 3.770 11.350 -0.047 1.00 89.12 95 GLU A C 1
ATOM 766 O O . GLU A 1 95 ? 4.093 11.576 1.124 1.00 89.12 95 GLU A O 1
ATOM 771 N N . LEU A 1 96 ? 4.043 10.193 -0.666 1.00 88.50 96 LEU A N 1
ATOM 772 C CA . LEU A 1 96 ? 4.842 9.122 -0.059 1.00 88.50 96 LEU A CA 1
ATOM 773 C C . LEU A 1 96 ? 6.336 9.251 -0.381 1.00 88.50 96 LEU A C 1
ATOM 775 O O . LEU A 1 96 ? 7.165 8.919 0.467 1.00 88.50 96 LEU A O 1
ATOM 779 N N . GLY A 1 97 ? 6.691 9.736 -1.569 1.00 86.38 97 GLY A N 1
ATOM 780 C CA . GLY A 1 97 ? 8.039 9.662 -2.130 1.00 86.38 97 GLY A CA 1
ATOM 781 C C . GLY A 1 97 ? 8.354 8.284 -2.727 1.00 86.38 97 GLY A C 1
ATOM 782 O O . GLY A 1 97 ? 7.885 7.257 -2.231 1.00 86.38 97 GLY A O 1
ATOM 783 N N . GLU A 1 98 ? 9.178 8.260 -3.775 1.00 83.56 98 GLU A N 1
ATOM 784 C CA . GLU A 1 98 ? 9.543 7.046 -4.528 1.00 83.56 98 GLU A CA 1
ATOM 785 C C . GLU A 1 98 ? 10.195 5.968 -3.658 1.00 83.56 98 GLU A C 1
ATOM 787 O O . GLU A 1 98 ? 9.822 4.800 -3.742 1.00 83.56 98 GLU A O 1
ATOM 792 N N . GLU A 1 99 ? 11.088 6.355 -2.744 1.00 86.19 99 GLU A N 1
ATOM 793 C CA . GLU A 1 99 ? 11.711 5.403 -1.817 1.00 86.19 99 GLU A CA 1
ATOM 794 C C . GLU A 1 99 ? 10.683 4.707 -0.923 1.00 86.19 99 GLU A C 1
ATOM 796 O O . GLU A 1 99 ? 10.731 3.499 -0.723 1.00 86.19 99 GLU A O 1
ATOM 801 N N . THR A 1 100 ? 9.679 5.437 -0.437 1.00 89.06 100 THR A N 1
ATOM 802 C CA . THR A 1 100 ? 8.611 4.843 0.378 1.00 89.06 100 THR A CA 1
ATOM 803 C C . THR A 1 100 ? 7.731 3.909 -0.445 1.00 89.06 100 THR A C 1
ATOM 805 O O . THR A 1 100 ? 7.276 2.880 0.050 1.00 89.06 100 THR A O 1
ATOM 808 N N . VAL A 1 101 ? 7.465 4.265 -1.703 1.00 90.12 101 VAL A N 1
ATOM 809 C CA . VAL A 1 101 ? 6.731 3.417 -2.649 1.00 90.12 101 VAL A CA 1
ATOM 810 C C . VAL A 1 101 ? 7.495 2.115 -2.889 1.00 90.12 101 VAL A C 1
ATOM 812 O O . VAL A 1 101 ? 6.897 1.043 -2.805 1.00 90.12 101 VAL A O 1
ATOM 815 N N . LYS A 1 102 ? 8.810 2.193 -3.118 1.00 89.12 102 LYS A N 1
ATOM 816 C CA . LYS A 1 102 ? 9.696 1.031 -3.255 1.00 89.12 102 LYS A CA 1
ATOM 817 C C . LYS A 1 102 ? 9.689 0.174 -1.990 1.00 89.12 102 LYS A C 1
ATOM 819 O O . LYS A 1 102 ? 9.466 -1.032 -2.069 1.00 89.12 102 LYS A O 1
ATOM 824 N N . GLU A 1 103 ? 9.862 0.785 -0.819 1.00 90.19 103 GLU A N 1
ATOM 825 C CA . GLU A 1 103 ? 9.796 0.113 0.484 1.00 90.19 103 GLU A CA 1
ATOM 826 C C . GLU A 1 103 ? 8.465 -0.641 0.671 1.00 90.19 103 GLU A C 1
ATOM 828 O O . GLU A 1 103 ? 8.460 -1.814 1.050 1.00 90.19 103 GLU A O 1
ATOM 833 N N . LEU A 1 104 ? 7.333 -0.003 0.348 1.00 91.62 104 LEU A N 1
ATOM 834 C CA . LEU A 1 104 ? 6.000 -0.618 0.388 1.00 91.62 104 LEU A CA 1
ATOM 835 C C . LEU A 1 104 ? 5.854 -1.761 -0.629 1.00 91.62 104 LEU A C 1
ATOM 837 O O . LEU A 1 104 ? 5.252 -2.791 -0.312 1.00 91.62 104 LEU A O 1
ATOM 841 N N . ALA A 1 105 ? 6.418 -1.609 -1.828 1.00 91.12 105 ALA A N 1
ATOM 842 C CA . ALA A 1 105 ? 6.419 -2.631 -2.871 1.00 91.12 105 ALA A CA 1
ATOM 843 C C . ALA A 1 105 ? 7.303 -3.842 -2.518 1.00 91.12 105 ALA A C 1
ATOM 845 O O . ALA A 1 105 ? 7.035 -4.944 -2.993 1.00 91.12 105 ALA A O 1
ATOM 846 N N . LEU A 1 106 ? 8.308 -3.683 -1.654 1.00 91.12 106 LEU A N 1
ATOM 847 C CA . LEU A 1 106 ? 9.157 -4.780 -1.176 1.00 91.12 106 LEU A CA 1
ATOM 848 C C . LEU A 1 106 ? 8.515 -5.609 -0.052 1.00 91.12 106 LEU A C 1
ATOM 850 O O . LEU A 1 106 ? 8.886 -6.770 0.139 1.00 91.12 106 LEU A O 1
ATOM 854 N N . LEU A 1 107 ? 7.529 -5.063 0.671 1.00 90.44 107 LEU A N 1
ATOM 855 C CA . LEU A 1 107 ? 6.897 -5.730 1.821 1.00 90.44 107 LEU A CA 1
ATOM 856 C C . LEU A 1 107 ? 6.389 -7.161 1.555 1.00 90.44 107 LEU A C 1
ATOM 858 O O . LEU A 1 107 ? 6.617 -8.016 2.414 1.00 90.44 107 LEU A O 1
ATOM 862 N N . PRO A 1 108 ? 5.730 -7.485 0.421 1.00 88.12 108 PRO A N 1
ATOM 863 C CA . PRO A 1 108 ? 5.288 -8.854 0.151 1.00 88.12 108 PRO A CA 1
ATOM 864 C C . PRO A 1 108 ? 6.432 -9.866 0.023 1.00 88.12 108 PRO A C 1
ATOM 866 O O . PRO A 1 108 ? 6.201 -11.063 0.196 1.00 88.12 108 PRO A O 1
ATOM 869 N N . PHE A 1 109 ? 7.636 -9.395 -0.312 1.00 86.88 109 PHE A N 1
ATOM 870 C CA . PHE A 1 109 ? 8.811 -10.214 -0.609 1.00 86.88 109 PHE A CA 1
ATOM 871 C C . PHE A 1 109 ? 9.768 -10.341 0.575 1.00 86.88 109 PHE A C 1
ATOM 873 O O . PHE A 1 109 ? 10.715 -11.127 0.513 1.00 86.88 109 PHE A O 1
ATOM 880 N N . SER A 1 110 ? 9.538 -9.580 1.647 1.00 79.69 110 SER A N 1
ATOM 881 C CA . SER A 1 110 ? 10.349 -9.675 2.853 1.00 79.69 110 SER A CA 1
ATOM 882 C C . SER A 1 110 ? 10.148 -11.032 3.530 1.00 79.69 110 SER A C 1
ATOM 884 O O . SER A 1 110 ? 9.024 -11.451 3.816 1.00 79.69 110 SER A O 1
ATOM 886 N N . ASN A 1 111 ? 11.263 -11.709 3.813 1.00 64.12 111 ASN A N 1
ATOM 887 C CA . ASN A 1 111 ? 11.293 -12.956 4.582 1.00 64.12 111 ASN A CA 1
ATOM 888 C C . ASN A 1 111 ? 11.189 -12.719 6.097 1.00 64.12 111 ASN A C 1
ATOM 890 O O . ASN A 1 111 ? 11.109 -13.683 6.857 1.00 64.12 111 ASN A O 1
ATOM 894 N N . ASP A 1 112 ? 11.236 -11.462 6.542 1.00 63.66 112 ASP A N 1
ATOM 895 C CA . ASP A 1 112 ? 11.300 -11.122 7.958 1.00 63.66 112 ASP A CA 1
ATOM 896 C C . ASP A 1 112 ? 9.887 -10.830 8.486 1.00 63.66 112 ASP A C 1
ATOM 898 O O . ASP A 1 112 ? 9.346 -9.735 8.329 1.00 63.66 112 ASP A O 1
ATOM 902 N N . GLU A 1 113 ? 9.258 -11.843 9.092 1.00 57.53 113 GLU A N 1
ATOM 903 C CA . GLU A 1 113 ? 7.870 -11.790 9.583 1.00 57.53 113 GLU A CA 1
ATOM 904 C C . GLU A 1 113 ? 7.631 -10.712 10.660 1.00 57.53 113 GLU A C 1
ATOM 906 O O . GLU A 1 113 ? 6.480 -10.392 10.957 1.00 57.53 113 GLU A O 1
ATOM 911 N N . GLN A 1 114 ? 8.695 -10.139 11.237 1.00 55.69 114 GLN A N 1
ATOM 912 C CA . GLN A 1 114 ? 8.621 -9.211 12.373 1.00 55.69 114 GLN A CA 1
ATOM 913 C C . GLN A 1 114 ? 9.307 -7.860 12.147 1.00 55.69 114 GLN A C 1
ATOM 915 O O . GLN A 1 114 ? 9.236 -6.996 13.019 1.00 55.69 114 GLN A O 1
ATOM 920 N N . ASN A 1 115 ? 9.949 -7.656 10.997 1.00 54.28 115 ASN A N 1
ATOM 921 C CA . ASN A 1 115 ? 10.832 -6.513 10.782 1.00 54.28 115 ASN A CA 1
ATOM 922 C C . ASN A 1 115 ? 10.336 -5.684 9.593 1.00 54.28 115 ASN A C 1
ATOM 924 O O . ASN A 1 115 ? 10.941 -5.645 8.525 1.00 54.28 115 ASN A O 1
ATOM 928 N N . TYR A 1 116 ? 9.178 -5.048 9.777 1.00 66.06 116 TYR A N 1
ATOM 929 C CA . TYR A 1 116 ? 8.778 -3.931 8.928 1.00 66.06 116 TYR A CA 1
ATOM 930 C C . TYR A 1 116 ? 9.155 -2.634 9.644 1.00 66.06 116 TYR A C 1
ATOM 932 O O . TYR A 1 116 ? 9.021 -2.514 10.866 1.00 66.06 116 TYR A O 1
ATOM 940 N N . ASP A 1 117 ? 9.645 -1.659 8.888 1.00 69.31 117 ASP A N 1
ATOM 941 C CA . ASP A 1 117 ? 9.967 -0.358 9.448 1.00 69.31 117 ASP A CA 1
ATOM 942 C C . ASP A 1 117 ? 8.663 0.356 9.842 1.00 69.31 117 ASP A C 1
ATOM 944 O O . ASP A 1 117 ? 7.827 0.680 8.995 1.00 69.31 117 ASP A O 1
ATOM 948 N N . GLN A 1 118 ? 8.490 0.638 11.138 1.00 77.06 118 GLN A N 1
ATOM 949 C CA . GLN A 1 118 ? 7.374 1.446 11.650 1.00 77.06 118 GLN A CA 1
ATOM 950 C C . GLN A 1 118 ? 7.294 2.825 10.971 1.00 77.06 118 GLN A C 1
ATOM 952 O O . GLN A 1 118 ? 6.250 3.478 11.004 1.00 77.06 118 GLN A O 1
ATOM 957 N N . THR A 1 119 ? 8.386 3.287 10.363 1.00 81.56 119 THR A N 1
ATOM 958 C CA . THR A 1 119 ? 8.440 4.506 9.554 1.00 81.56 119 THR A CA 1
ATOM 959 C C . THR A 1 119 ? 7.573 4.395 8.300 1.00 81.56 119 THR A C 1
ATOM 961 O O . THR A 1 119 ? 6.878 5.355 7.976 1.00 81.56 119 THR A O 1
ATOM 964 N N . ILE A 1 120 ? 7.522 3.233 7.642 1.00 83.75 120 ILE A N 1
ATOM 965 C CA . ILE A 1 120 ? 6.705 3.016 6.436 1.00 83.75 120 ILE A CA 1
ATOM 966 C C . ILE A 1 120 ? 5.216 3.135 6.767 1.00 83.75 120 ILE A C 1
ATOM 968 O O . ILE A 1 120 ? 4.465 3.826 6.079 1.00 83.75 120 ILE A O 1
ATOM 972 N N . GLU A 1 121 ? 4.784 2.512 7.865 1.00 88.44 121 GLU A N 1
ATOM 973 C CA . GLU A 1 121 ? 3.394 2.598 8.315 1.00 88.44 121 GLU A CA 1
ATOM 974 C C . GLU A 1 121 ? 2.995 4.040 8.654 1.00 88.44 121 GLU A C 1
ATOM 976 O O . GLU A 1 121 ? 1.921 4.498 8.261 1.00 88.44 121 GLU A O 1
ATOM 981 N N . LYS A 1 122 ? 3.879 4.788 9.327 1.00 90.06 122 LYS A N 1
ATOM 982 C CA . LYS A 1 122 ? 3.652 6.210 9.613 1.00 90.06 122 LYS A CA 1
ATOM 983 C C . LYS A 1 122 ? 3.490 7.024 8.336 1.00 90.06 122 LYS A C 1
ATOM 985 O O . LYS A 1 122 ? 2.556 7.814 8.259 1.00 90.06 122 LYS A O 1
ATOM 990 N N . LYS A 1 123 ? 4.333 6.805 7.325 1.00 91.19 123 LYS A N 1
ATOM 991 C CA . LYS A 1 123 ? 4.219 7.496 6.033 1.00 91.19 123 LYS A CA 1
ATOM 992 C C . LYS A 1 123 ? 2.898 7.167 5.326 1.00 91.19 123 LYS A C 1
ATOM 994 O O . LYS A 1 123 ? 2.240 8.066 4.807 1.00 91.19 123 LYS A O 1
ATOM 999 N N . LEU A 1 124 ? 2.446 5.911 5.377 1.00 91.38 124 LEU A N 1
ATOM 1000 C CA . LEU A 1 124 ? 1.138 5.518 4.841 1.00 91.38 124 LEU A CA 1
ATOM 1001 C C . LEU A 1 124 ? -0.024 6.190 5.596 1.00 91.38 124 LEU A C 1
ATOM 1003 O O . LEU A 1 124 ? -0.986 6.660 4.983 1.00 91.38 124 LEU A O 1
ATOM 1007 N N . ALA A 1 125 ? 0.073 6.287 6.923 1.00 92.75 125 ALA A N 1
ATOM 1008 C CA . ALA A 1 125 ? -0.892 7.010 7.746 1.00 92.75 125 ALA A CA 1
ATOM 1009 C C . ALA A 1 125 ? -0.894 8.518 7.450 1.00 92.75 125 ALA A C 1
ATOM 1011 O O . ALA A 1 125 ? -1.960 9.135 7.378 1.00 92.75 125 ALA A O 1
ATOM 1012 N N . GLU A 1 126 ? 0.280 9.112 7.232 1.00 90.62 126 GLU A N 1
ATOM 1013 C CA . GLU A 1 126 ? 0.429 10.509 6.828 1.00 90.62 126 GLU A CA 1
ATOM 1014 C C . GLU A 1 126 ? -0.219 10.766 5.468 1.00 90.62 126 GLU A C 1
ATOM 1016 O O . GLU A 1 126 ? -1.008 11.706 5.359 1.00 90.62 126 GLU A O 1
ATOM 1021 N N . PHE A 1 127 ? 0.013 9.905 4.475 1.00 92.94 127 PHE A N 1
ATOM 1022 C CA . PHE A 1 127 ? -0.671 9.958 3.180 1.00 92.94 127 PHE A CA 1
ATOM 1023 C C . PHE A 1 127 ? -2.197 9.948 3.340 1.00 92.94 127 PHE A C 1
ATOM 1025 O O . PHE A 1 127 ? -2.882 10.869 2.890 1.00 92.94 127 PHE A O 1
ATOM 1032 N N . VAL A 1 128 ? -2.743 8.983 4.089 1.00 92.44 128 VAL A N 1
ATOM 1033 C CA . VAL A 1 128 ? -4.189 8.914 4.376 1.00 92.44 128 VAL A CA 1
ATOM 1034 C C . VAL A 1 128 ? -4.691 10.186 5.068 1.00 92.44 128 VAL A C 1
ATOM 1036 O O . VAL A 1 128 ? -5.795 10.660 4.789 1.00 92.44 128 VAL A O 1
ATOM 1039 N N . SER A 1 129 ? -3.888 10.770 5.958 1.00 91.31 129 SER A N 1
ATOM 1040 C CA . SER A 1 129 ? -4.234 12.008 6.658 1.00 91.31 129 SER A CA 1
ATOM 1041 C C . SER A 1 129 ? -4.293 13.228 5.734 1.00 91.31 129 SER A C 1
ATOM 1043 O O . SER A 1 129 ? -5.034 14.165 6.021 1.00 91.31 129 SER A O 1
ATOM 1045 N N . LYS A 1 130 ? -3.528 13.236 4.637 1.00 89.50 130 LYS A N 1
ATOM 1046 C CA . LYS A 1 130 ? -3.539 14.317 3.643 1.00 89.50 130 LYS A CA 1
ATOM 1047 C C . LYS A 1 130 ? -4.737 14.201 2.704 1.00 89.50 130 LYS A C 1
ATOM 1049 O O . LYS A 1 130 ? -5.332 15.216 2.363 1.00 89.50 130 LYS A O 1
ATOM 1054 N N . LEU A 1 131 ? -5.167 12.976 2.399 1.00 88.44 131 LEU A N 1
ATOM 1055 C CA . LEU A 1 131 ? -6.365 12.716 1.597 1.00 88.44 131 LEU A CA 1
ATOM 1056 C C . LEU A 1 131 ? -7.689 13.031 2.320 1.00 88.44 131 LEU A C 1
ATOM 1058 O O . LEU A 1 131 ? -8.744 13.068 1.686 1.00 88.44 131 LEU A O 1
ATOM 1062 N N . LYS A 1 132 ? -7.695 13.201 3.649 1.00 84.56 132 LYS A N 1
ATOM 1063 C CA . LYS A 1 132 ? -8.932 13.353 4.432 1.00 84.56 132 LYS A CA 1
ATOM 1064 C C . LYS A 1 132 ? -9.003 14.648 5.223 1.00 84.56 132 LYS A C 1
ATOM 1066 O O . LYS A 1 132 ? -8.131 14.946 6.030 1.00 84.56 132 LYS A O 1
ATOM 1071 N N . GLU A 1 133 ? -10.141 15.336 5.105 1.00 79.25 133 GLU A N 1
ATOM 1072 C CA . GLU A 1 133 ? -10.467 16.509 5.930 1.00 79.25 133 GLU A CA 1
ATOM 1073 C C . GLU A 1 133 ? -10.415 16.168 7.429 1.00 79.25 133 GLU A C 1
ATOM 1075 O O . GLU A 1 133 ? -9.776 16.866 8.219 1.00 79.25 133 GLU A O 1
ATOM 1080 N N . ASN A 1 134 ? -11.011 15.033 7.823 1.00 83.75 134 ASN A N 1
ATOM 1081 C CA . ASN A 1 134 ? -10.909 14.505 9.182 1.00 83.75 134 ASN A CA 1
ATOM 1082 C C . ASN A 1 134 ? -9.705 13.559 9.335 1.00 83.75 134 ASN A C 1
ATOM 1084 O O . ASN A 1 134 ? -9.845 12.333 9.396 1.00 83.75 134 ASN A O 1
ATOM 1088 N N . LYS A 1 135 ? -8.511 14.153 9.436 1.00 89.06 135 LYS A N 1
ATOM 1089 C CA . LYS A 1 135 ? -7.215 13.452 9.526 1.00 89.06 135 LYS A CA 1
ATOM 1090 C C . LYS A 1 135 ? -7.194 12.308 10.546 1.00 89.06 135 LYS A C 1
ATOM 1092 O O . LYS A 1 135 ? -6.731 11.210 10.251 1.00 89.06 135 LYS A O 1
ATOM 1097 N N . LYS A 1 136 ? -7.724 12.554 11.751 1.00 89.56 136 LYS A N 1
ATOM 1098 C CA . LYS A 1 136 ? -7.710 11.581 12.859 1.00 89.56 136 LYS A CA 1
ATOM 1099 C C . LYS A 1 136 ? -8.592 10.367 12.587 1.00 89.56 136 LYS A C 1
ATOM 1101 O O . LYS A 1 136 ? -8.271 9.275 13.039 1.00 89.56 136 LYS A O 1
ATOM 1106 N N . GLU A 1 137 ? -9.713 10.553 11.899 1.00 91.50 137 GLU A N 1
ATOM 1107 C CA . GLU A 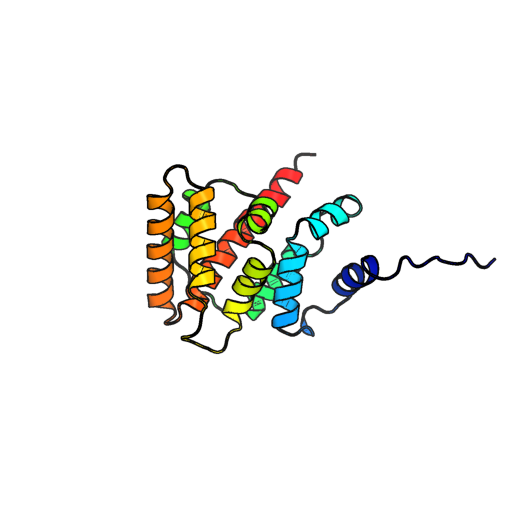1 137 ? -10.604 9.446 11.552 1.00 91.50 137 GLU A CA 1
ATOM 1108 C C . GLU A 1 137 ? -10.005 8.578 10.443 1.00 91.50 137 GLU A C 1
ATOM 1110 O O . GLU A 1 137 ? -10.077 7.356 10.528 1.00 91.50 137 GLU A O 1
ATOM 1115 N N . GLY A 1 138 ? -9.360 9.195 9.444 1.00 90.88 138 GLY A N 1
ATOM 1116 C CA . GLY A 1 138 ? -8.649 8.466 8.391 1.00 90.88 138 GLY A CA 1
ATOM 1117 C C . GLY A 1 138 ? -7.572 7.534 8.945 1.00 90.88 138 GLY A C 1
ATOM 1118 O O . GLY A 1 138 ? -7.590 6.345 8.639 1.00 90.88 138 GLY A O 1
ATOM 1119 N N . ILE A 1 139 ? -6.708 8.054 9.823 1.00 93.50 139 ILE A N 1
ATOM 1120 C CA . ILE A 1 139 ? -5.643 7.269 10.466 1.00 93.50 139 ILE A CA 1
ATOM 1121 C C . ILE A 1 139 ? -6.229 6.107 11.278 1.00 93.50 139 ILE A C 1
ATOM 1123 O O . ILE A 1 139 ? -5.819 4.969 11.093 1.00 93.50 139 ILE A O 1
ATOM 1127 N N . LYS A 1 140 ? -7.260 6.354 12.097 1.00 94.88 140 LYS A N 1
ATOM 1128 C CA . LYS A 1 140 ? -7.904 5.290 12.889 1.00 94.88 140 LYS A CA 1
ATOM 1129 C C . LYS A 1 140 ? -8.508 4.178 12.033 1.00 94.88 140 LYS A C 1
ATOM 1131 O O . LYS A 1 140 ? -8.483 3.018 12.429 1.00 94.88 140 LYS A O 1
ATOM 1136 N N . LYS A 1 141 ? -9.095 4.520 10.880 1.00 95.38 141 LYS A N 1
ATOM 1137 C CA . LYS A 1 141 ? -9.637 3.509 9.960 1.00 95.38 141 LYS A CA 1
ATOM 1138 C C . LYS A 1 141 ? -8.529 2.713 9.284 1.00 95.38 141 LYS A C 1
ATOM 1140 O O . LYS A 1 141 ? -8.694 1.508 9.136 1.00 95.38 141 LYS A O 1
ATOM 1145 N N . LEU A 1 142 ? -7.419 3.359 8.921 1.00 96.44 142 LEU A N 1
ATOM 1146 C CA . LEU A 1 142 ? -6.236 2.662 8.423 1.00 96.44 142 LEU A CA 1
ATOM 1147 C C . LEU A 1 142 ? -5.714 1.666 9.468 1.00 96.44 142 LEU A C 1
ATOM 1149 O O . LEU A 1 142 ? -5.582 0.491 9.147 1.00 96.44 142 LEU A O 1
ATOM 1153 N N . GLU A 1 143 ? -5.479 2.117 10.704 1.00 95.62 143 GLU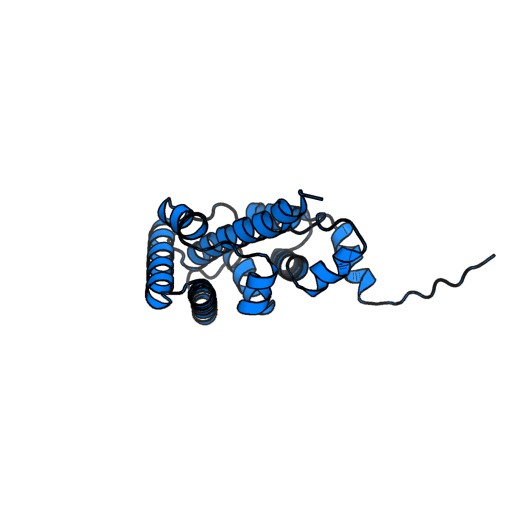 A N 1
ATOM 1154 C CA . GLU A 1 143 ? -5.002 1.276 11.814 1.00 95.62 143 GLU A CA 1
ATOM 1155 C C . GLU A 1 143 ? -5.910 0.055 12.011 1.00 95.62 143 GLU A C 1
ATOM 1157 O O . GLU A 1 143 ? -5.439 -1.080 11.974 1.00 95.62 143 GLU A O 1
ATOM 1162 N N . TYR A 1 144 ? -7.226 0.278 12.095 1.00 97.06 144 TYR A N 1
ATOM 1163 C CA . TYR A 1 144 ? -8.215 -0.793 12.228 1.00 97.06 144 TYR A CA 1
ATOM 1164 C C . TYR A 1 144 ? -8.167 -1.807 11.073 1.00 97.06 144 TYR A C 1
ATOM 1166 O O . TYR A 1 144 ? -8.243 -3.016 11.292 1.00 97.06 144 TYR A O 1
ATOM 1174 N N . VAL A 1 145 ? -8.049 -1.331 9.829 1.00 97.69 145 VAL A N 1
ATOM 1175 C CA . VAL A 1 145 ? -7.964 -2.207 8.653 1.00 97.69 145 VAL A CA 1
ATOM 1176 C C . VAL A 1 145 ? -6.670 -3.016 8.675 1.00 97.69 145 VAL A C 1
ATOM 1178 O O . VAL A 1 145 ? -6.716 -4.214 8.404 1.00 97.69 145 VAL A O 1
ATOM 1181 N N . VAL A 1 146 ? -5.537 -2.395 9.008 1.00 95.81 146 VAL A N 1
ATOM 1182 C CA . VAL A 1 146 ? -4.239 -3.078 9.085 1.00 95.81 146 VAL A CA 1
ATOM 1183 C C . VAL A 1 146 ? -4.265 -4.159 10.163 1.00 95.81 146 VAL A C 1
ATOM 1185 O O . VAL A 1 146 ? -3.894 -5.291 9.867 1.00 95.81 146 VAL A O 1
ATOM 1188 N N . GLU A 1 147 ? -4.771 -3.857 11.362 1.00 96.00 147 GLU A N 1
ATOM 1189 C CA . GLU A 1 147 ? -4.923 -4.832 12.454 1.00 96.00 147 GLU A CA 1
ATOM 1190 C C . GLU A 1 147 ? -5.789 -6.026 12.031 1.00 96.00 147 GLU A C 1
ATOM 1192 O O . GLU A 1 147 ? -5.396 -7.179 12.193 1.00 96.0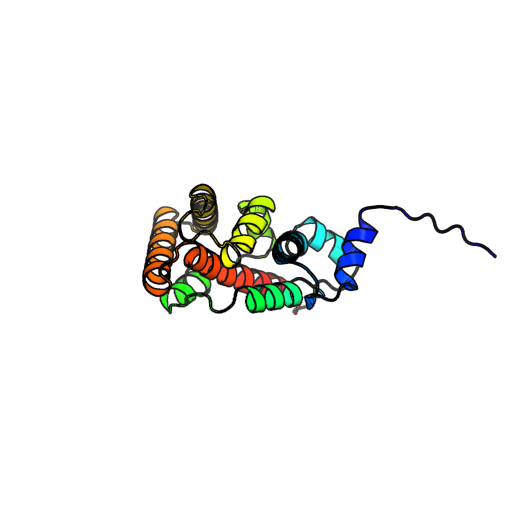0 147 GLU A O 1
ATOM 1197 N N . LEU A 1 148 ? -6.933 -5.770 11.391 1.00 97.50 148 LEU A N 1
ATOM 1198 C CA . LEU A 1 148 ? -7.833 -6.831 10.936 1.00 97.50 148 LEU A CA 1
ATOM 1199 C C . LEU A 1 148 ? -7.212 -7.713 9.841 1.00 97.50 148 LEU A C 1
ATOM 1201 O O . LEU A 1 148 ? -7.519 -8.903 9.737 1.00 97.50 148 LEU A O 1
ATOM 1205 N N . LEU A 1 149 ? -6.373 -7.144 8.978 1.00 95.88 149 LEU A N 1
ATOM 1206 C CA . LEU A 1 149 ? -5.650 -7.901 7.958 1.00 95.88 149 LEU A CA 1
ATOM 1207 C C . LEU A 1 149 ? -4.485 -8.688 8.567 1.00 95.88 149 LEU A C 1
ATOM 1209 O O . LEU A 1 149 ? -4.265 -9.829 8.161 1.00 95.88 149 LEU A O 1
ATOM 1213 N N . GLU A 1 150 ? -3.791 -8.112 9.548 1.00 93.00 150 GLU A N 1
ATOM 1214 C CA . GLU A 1 150 ? -2.718 -8.758 10.303 1.00 93.00 150 GLU A CA 1
ATOM 1215 C C . GLU A 1 150 ? -3.235 -9.968 11.082 1.00 93.00 150 GLU A C 1
ATOM 1217 O O . GLU A 1 150 ? -2.639 -11.038 10.991 1.00 93.00 150 GLU A O 1
ATOM 1222 N N . GLU A 1 151 ? -4.384 -9.863 11.756 1.00 93.94 151 GLU A N 1
ATOM 1223 C CA . GLU A 1 151 ? -5.024 -10.998 12.437 1.00 93.94 151 GLU A CA 1
ATOM 1224 C C . GLU A 1 151 ? -5.295 -12.175 11.484 1.00 93.94 151 GLU A C 1
ATOM 1226 O O . GLU A 1 151 ? -5.239 -13.340 11.882 1.00 93.94 151 GLU A O 1
ATOM 1231 N N . LYS A 1 152 ? -5.575 -11.887 10.206 1.00 92.12 152 LYS A N 1
ATOM 1232 C CA . LYS A 1 152 ? -5.836 -12.909 9.183 1.00 92.12 152 LYS A CA 1
ATOM 1233 C C . LYS A 1 152 ? -4.570 -13.510 8.587 1.00 92.12 152 LYS A C 1
ATOM 1235 O O . LYS A 1 152 ? -4.584 -14.684 8.221 1.00 92.12 152 LYS A O 1
ATOM 1240 N N . SER A 1 153 ? -3.526 -12.707 8.394 1.00 89.56 153 SER A N 1
ATOM 1241 C CA . SER A 1 153 ? -2.278 -13.143 7.758 1.00 89.56 153 SER A CA 1
ATOM 1242 C C . SER A 1 153 ? -1.238 -13.651 8.754 1.00 89.56 153 SER A C 1
ATOM 1244 O O . SER A 1 153 ? -0.318 -14.350 8.337 1.00 89.56 153 SER A O 1
ATOM 1246 N N . GLY A 1 154 ? -1.343 -13.270 10.030 1.00 88.75 154 GLY A N 1
ATOM 1247 C CA . GLY A 1 154 ? -0.275 -13.399 11.021 1.00 88.75 154 GLY A CA 1
ATOM 1248 C C . GLY A 1 154 ? 0.950 -12.529 10.713 1.00 88.75 154 GLY A C 1
ATOM 1249 O O . GLY A 1 154 ? 2.016 -12.778 11.263 1.00 88.75 154 GLY A O 1
ATOM 1250 N N . ASN A 1 155 ? 0.835 -11.564 9.793 1.00 88.56 155 ASN A N 1
ATOM 1251 C CA . ASN A 1 155 ? 1.969 -10.801 9.276 1.00 88.56 155 ASN A CA 1
ATOM 1252 C C . ASN A 1 155 ? 1.545 -9.375 8.883 1.00 88.56 155 ASN A C 1
ATOM 1254 O O . ASN A 1 155 ? 0.783 -9.176 7.925 1.00 88.56 155 ASN A O 1
ATOM 1258 N N . ARG A 1 156 ? 2.086 -8.385 9.602 1.00 89.94 156 ARG A N 1
ATOM 1259 C CA . ARG A 1 156 ? 1.777 -6.962 9.413 1.00 89.94 156 ARG A CA 1
ATOM 1260 C C . ARG A 1 156 ? 2.326 -6.382 8.112 1.00 89.94 156 ARG A C 1
ATOM 1262 O O . ARG A 1 156 ? 1.639 -5.589 7.478 1.00 89.94 156 ARG A O 1
ATOM 1269 N N . ALA A 1 157 ? 3.496 -6.827 7.651 1.00 89.00 157 ALA A N 1
ATOM 1270 C CA . ALA A 1 157 ? 4.038 -6.416 6.353 1.00 89.00 157 ALA A CA 1
ATOM 1271 C C . ALA A 1 157 ? 3.089 -6.813 5.210 1.00 89.00 157 ALA A C 1
ATOM 1273 O O . ALA A 1 157 ? 2.792 -6.001 4.337 1.00 89.00 157 ALA A O 1
ATOM 1274 N N . LYS A 1 158 ? 2.510 -8.021 5.266 1.00 89.56 158 LYS A N 1
ATOM 1275 C CA . LYS A 1 158 ? 1.485 -8.458 4.302 1.00 89.56 158 LYS A CA 1
ATOM 1276 C C . LYS A 1 158 ? 0.177 -7.678 4.420 1.00 89.56 158 LYS A C 1
ATOM 1278 O O . LYS A 1 158 ? -0.489 -7.469 3.409 1.00 89.56 158 LYS A O 1
ATOM 1283 N N . ALA A 1 159 ? -0.203 -7.253 5.625 1.00 92.81 159 ALA A N 1
ATOM 1284 C CA . ALA A 1 159 ? -1.365 -6.390 5.829 1.00 92.81 159 ALA A CA 1
ATOM 1285 C C . ALA A 1 159 ? -1.162 -5.008 5.186 1.00 92.81 159 ALA A C 1
ATOM 1287 O O . ALA A 1 159 ? -2.015 -4.550 4.428 1.00 92.81 159 ALA A O 1
ATOM 1288 N N . LEU A 1 160 ? -0.006 -4.384 5.420 1.00 93.31 160 LEU A N 1
ATOM 1289 C CA . LEU A 1 160 ? 0.373 -3.108 4.811 1.00 93.31 160 LEU A CA 1
ATOM 1290 C C . LEU A 1 160 ? 0.491 -3.219 3.287 1.00 93.31 160 LEU A C 1
ATOM 1292 O O . LEU A 1 160 ? -0.058 -2.382 2.574 1.00 93.31 160 LEU A O 1
ATOM 1296 N N . ALA A 1 161 ? 1.107 -4.289 2.780 1.00 93.00 161 ALA A N 1
ATOM 1297 C CA . ALA A 1 161 ? 1.170 -4.575 1.351 1.00 93.00 161 ALA A CA 1
ATOM 1298 C C . ALA A 1 161 ? -0.221 -4.718 0.715 1.00 93.00 161 ALA A C 1
ATOM 1300 O O . ALA A 1 161 ? -0.442 -4.233 -0.389 1.00 93.00 161 ALA A O 1
ATOM 1301 N N . ALA A 1 162 ? -1.177 -5.348 1.407 1.00 95.31 162 ALA A N 1
ATOM 1302 C CA . ALA A 1 162 ? -2.555 -5.444 0.931 1.00 95.31 162 ALA A CA 1
ATOM 1303 C C . ALA A 1 162 ? -3.235 -4.070 0.852 1.00 95.31 162 ALA A C 1
ATOM 1305 O O . ALA A 1 162 ? -3.902 -3.770 -0.137 1.00 95.31 162 ALA A O 1
ATOM 1306 N N . VAL A 1 163 ? -3.044 -3.213 1.860 1.00 96.81 163 VAL A N 1
ATOM 1307 C CA . VAL A 1 163 ? -3.546 -1.831 1.816 1.00 96.81 163 VAL A CA 1
ATOM 1308 C C . VAL A 1 163 ? -2.926 -1.074 0.644 1.00 96.81 163 VAL A C 1
ATOM 1310 O O . VAL A 1 163 ? -3.646 -0.456 -0.141 1.00 96.81 163 VAL A O 1
ATOM 1313 N N . PHE A 1 164 ? -1.608 -1.163 0.495 1.00 95.38 164 PHE A N 1
ATOM 1314 C CA . PHE A 1 164 ? -0.878 -0.488 -0.567 1.00 95.38 164 PHE A CA 1
ATOM 1315 C C . PHE A 1 164 ? -1.291 -0.970 -1.962 1.00 95.38 164 PHE A C 1
ATOM 1317 O O . PHE A 1 164 ? -1.557 -0.146 -2.830 1.00 95.38 164 PHE A O 1
ATOM 1324 N N . ALA A 1 165 ? -1.468 -2.279 -2.155 1.00 95.19 165 ALA A N 1
ATOM 1325 C CA . ALA A 1 165 ? -1.975 -2.853 -3.399 1.00 95.19 165 ALA A CA 1
ATOM 1326 C C . ALA A 1 165 ? -3.330 -2.253 -3.801 1.00 95.19 165 ALA A C 1
ATOM 1328 O O . ALA A 1 165 ? -3.565 -1.939 -4.965 1.00 95.19 165 ALA A O 1
ATOM 1329 N N . HIS A 1 166 ? -4.231 -2.066 -2.835 1.00 96.31 166 HIS A N 1
ATOM 1330 C CA . HIS A 1 166 ? -5.533 -1.457 -3.092 1.00 96.31 166 HIS A CA 1
ATOM 1331 C C . HIS A 1 166 ? -5.428 0.037 -3.414 1.00 96.31 166 HIS A C 1
ATOM 1333 O O . HIS A 1 166 ? -6.158 0.515 -4.281 1.00 96.31 166 HIS A O 1
ATOM 1339 N N . ILE A 1 167 ? -4.538 0.763 -2.731 1.00 95.19 167 ILE A N 1
ATOM 1340 C CA . ILE A 1 167 ? -4.256 2.175 -3.014 1.00 95.19 167 ILE A CA 1
ATOM 1341 C C . ILE A 1 167 ? -3.718 2.324 -4.437 1.00 95.19 167 ILE A C 1
ATOM 1343 O O . ILE A 1 167 ? -4.289 3.104 -5.191 1.00 95.19 167 ILE A O 1
ATOM 1347 N N . LEU A 1 168 ? -2.708 1.533 -4.819 1.00 92.31 168 LEU A N 1
ATOM 1348 C CA . LEU A 1 168 ? -2.146 1.527 -6.171 1.00 92.31 168 LEU A CA 1
ATOM 1349 C C . LEU A 1 168 ? -3.191 1.167 -7.222 1.00 92.31 168 LEU A C 1
ATOM 1351 O O . LEU A 1 168 ? -3.321 1.858 -8.223 1.00 92.31 168 LEU A O 1
ATOM 1355 N N . ASN A 1 169 ? -3.991 0.125 -6.991 1.00 90.81 169 ASN A N 1
ATOM 1356 C CA . ASN A 1 169 ? -5.032 -0.237 -7.946 1.00 90.81 169 ASN A CA 1
ATOM 1357 C C . ASN A 1 169 ? -6.052 0.899 -8.126 1.00 90.81 169 ASN A C 1
ATOM 1359 O O . ASN A 1 169 ? -6.470 1.177 -9.246 1.00 90.81 169 ASN A O 1
ATOM 1363 N N . LYS A 1 170 ? -6.461 1.575 -7.044 1.00 92.00 170 LYS A N 1
ATOM 1364 C CA . LYS A 1 170 ? -7.373 2.723 -7.141 1.00 92.00 170 LYS A CA 1
ATOM 1365 C C . LYS A 1 170 ? -6.728 3.897 -7.881 1.00 92.00 170 LYS A C 1
ATOM 1367 O O . LYS A 1 170 ? -7.378 4.458 -8.756 1.00 92.00 170 LYS A O 1
ATOM 1372 N N . SER A 1 171 ? -5.483 4.253 -7.563 1.00 88.94 171 SER A N 1
ATOM 1373 C CA . SER A 1 171 ? -4.800 5.384 -8.200 1.00 88.94 171 SER A CA 1
ATOM 1374 C C . SER A 1 171 ? -4.521 5.139 -9.678 1.00 88.94 171 SER A C 1
ATOM 1376 O O . SER A 1 171 ? -4.843 6.009 -10.478 1.00 88.94 171 SER A O 1
ATOM 1378 N N . ILE A 1 172 ? -4.036 3.949 -10.054 1.00 84.19 172 ILE A N 1
ATOM 1379 C CA . ILE A 1 172 ? -3.878 3.526 -11.456 1.00 84.19 172 ILE A CA 1
ATOM 1380 C C . ILE A 1 172 ? -5.215 3.694 -12.190 1.00 84.19 172 ILE A C 1
ATOM 1382 O O . ILE A 1 172 ? -5.293 4.401 -13.189 1.00 84.19 172 ILE A O 1
ATOM 1386 N N . ASN A 1 173 ? -6.304 3.125 -11.664 1.00 83.12 173 ASN A N 1
ATOM 1387 C CA . ASN A 1 173 ? -7.610 3.241 -12.317 1.00 83.12 173 ASN A CA 1
ATOM 1388 C C . ASN A 1 173 ? -8.085 4.700 -12.440 1.00 83.12 173 ASN A C 1
ATOM 1390 O O . ASN A 1 173 ? -8.593 5.076 -13.489 1.00 83.12 173 ASN A O 1
ATOM 1394 N N . ASN A 1 174 ? -7.894 5.546 -11.427 1.00 84.00 174 ASN A N 1
ATOM 1395 C CA . ASN A 1 174 ? -8.288 6.957 -11.515 1.00 84.00 174 ASN A CA 1
ATOM 1396 C C . ASN A 1 174 ? -7.439 7.743 -12.528 1.00 84.00 174 ASN A C 1
ATOM 1398 O O . ASN A 1 174 ? -7.975 8.584 -13.250 1.00 84.00 174 ASN A O 1
ATOM 1402 N N . THR A 1 175 ? -6.136 7.463 -12.602 1.00 77.94 175 THR A N 1
ATOM 1403 C CA . THR A 1 175 ? -5.221 8.097 -13.562 1.00 77.94 175 THR A CA 1
ATOM 1404 C C . THR A 1 175 ? -5.595 7.757 -15.004 1.00 77.94 175 THR A C 1
ATOM 1406 O O . THR A 1 175 ? -5.611 8.652 -15.840 1.00 77.94 175 THR A O 1
ATOM 1409 N N . TYR A 1 176 ? -5.958 6.504 -15.289 1.00 65.50 176 TYR A N 1
ATOM 1410 C CA . TYR A 1 176 ? -6.144 6.031 -16.669 1.00 65.50 176 TYR A CA 1
ATOM 1411 C C . TYR A 1 176 ? -7.608 5.926 -17.130 1.00 65.50 176 TYR A C 1
ATOM 1413 O O . TYR A 1 176 ? -7.876 5.810 -18.320 1.00 65.50 176 TYR A O 1
ATOM 1421 N N . ILE A 1 177 ? -8.590 5.982 -16.225 1.00 58.16 177 ILE A N 1
ATOM 1422 C CA . ILE A 1 177 ? -10.007 6.103 -16.617 1.00 58.16 177 ILE A CA 1
ATOM 1423 C C . ILE A 1 177 ? -10.347 7.566 -16.932 1.00 58.16 177 ILE A C 1
ATOM 1425 O O . ILE A 1 177 ? -11.110 7.827 -17.860 1.00 58.16 177 ILE A O 1
ATOM 1429 N N . SER A 1 178 ? -9.743 8.530 -16.230 1.00 48.78 178 SER A N 1
ATOM 1430 C CA . SER A 1 178 ? -9.965 9.965 -16.479 1.00 48.78 178 SER A CA 1
ATOM 1431 C C . SER A 1 178 ? -9.396 10.468 -17.815 1.00 48.78 178 SER A C 1
ATOM 1433 O O . SER A 1 178 ? -9.820 11.516 -18.298 1.00 48.78 178 SER A O 1
ATOM 1435 N N . SER A 1 179 ? -8.486 9.718 -18.446 1.00 44.53 179 SER A N 1
ATOM 1436 C CA . SER A 1 179 ? -7.930 10.013 -19.775 1.00 44.53 179 SER A CA 1
ATOM 1437 C C . SER A 1 179 ? -8.764 9.463 -20.942 1.00 44.53 179 SER A C 1
ATOM 1439 O O . SER A 1 179 ? -8.530 9.853 -22.082 1.00 44.53 179 SER A O 1
ATOM 1441 N N . SER A 1 180 ? -9.760 8.606 -20.683 1.00 39.00 180 SER A N 1
ATOM 1442 C CA . SER A 1 180 ? -10.586 7.962 -21.723 1.00 39.00 180 SER A CA 1
ATOM 1443 C C . SER A 1 180 ? -11.733 8.825 -22.286 1.00 39.00 180 SER A C 1
ATOM 1445 O O . SER A 1 180 ? -12.508 8.353 -23.117 1.00 39.00 180 SER A O 1
ATOM 1447 N N . ASP A 1 181 ? -11.807 10.098 -21.879 1.00 33.06 181 ASP A N 1
ATOM 1448 C CA . ASP A 1 181 ? -12.793 11.095 -22.330 1.00 33.06 181 ASP A CA 1
ATOM 1449 C C . ASP A 1 181 ? -12.266 12.062 -23.427 1.00 33.06 181 ASP A C 1
ATOM 1451 O O . ASP A 1 181 ? -12.866 13.119 -23.652 1.00 33.06 181 ASP A O 1
ATOM 1455 N N . PHE A 1 182 ? -11.174 11.725 -24.132 1.00 38.00 182 PHE A N 1
ATOM 1456 C CA . PHE A 1 182 ? -10.622 12.523 -25.246 1.00 38.00 182 PHE A CA 1
ATOM 1457 C C . PHE A 1 182 ? -10.782 11.877 -26.628 1.00 38.00 182 PHE A C 1
ATOM 1459 O O . PHE A 1 182 ? -10.440 10.685 -26.789 1.00 38.00 182 PHE A O 1
#